Protein AF-A0A5N9B4U5-F1 (afdb_monomer_lite)

Radius of gyration: 18.79 Å; chains: 1; bounding box: 45×24×59 Å

Secondary structure (DSSP, 8-state):
--HHHHHHHHHHHHHHHHHHHHHHHHHHHHHHHHHHHHHTTT--TTS-HHHHHIIIIIHHHHHHHHHHHIIIIITS-S-HHHHHHHHHHHHHHHHHHHHHHHHHHHHTTTTS-HHHHHHTHHHHHHHHHHHHHHHHHHHHHHHHHHHHHHHHHH---

Structure (mmCIF, N/CA/C/O backbone):
data_AF-A0A5N9B4U5-F1
#
_entry.id   AF-A0A5N9B4U5-F1
#
loop_
_atom_site.group_PDB
_atom_site.id
_atom_site.type_symbol
_atom_site.label_atom_id
_atom_site.label_alt_id
_atom_site.label_comp_id
_atom_site.label_asym_id
_atom_site.label_entity_id
_atom_site.label_seq_id
_atom_site.pdbx_PDB_ins_code
_atom_site.Cartn_x
_atom_site.Cartn_y
_atom_site.Cartn_z
_atom_site.occupancy
_atom_site.B_iso_or_equiv
_atom_site.auth_seq_id
_atom_site.auth_comp_id
_atom_site.auth_asym_id
_atom_site.auth_atom_id
_atom_site.pdbx_PDB_model_num
ATOM 1 N N . MET A 1 1 ? -16.805 -12.605 34.907 1.00 37.81 1 MET A N 1
ATOM 2 C CA . MET A 1 1 ? -15.551 -12.136 34.268 1.00 37.81 1 MET A CA 1
ATOM 3 C C . MET A 1 1 ? -15.282 -12.886 32.953 1.00 37.81 1 MET A C 1
ATOM 5 O O . MET A 1 1 ? -14.169 -13.318 32.707 1.00 37.81 1 MET A O 1
ATOM 9 N N . GLN A 1 2 ? -16.305 -13.053 32.102 1.00 28.95 2 GLN A N 1
ATOM 10 C CA . GLN A 1 2 ? -16.238 -13.914 30.904 1.00 28.95 2 GLN A CA 1
ATOM 11 C C . GLN A 1 2 ? -16.481 -13.138 29.592 1.00 28.95 2 GLN A C 1
ATOM 13 O O . GLN A 1 2 ? -16.150 -13.626 28.518 1.00 28.95 2 GLN A O 1
ATOM 18 N N . PHE A 1 3 ? -16.955 -11.887 29.679 1.00 31.48 3 PHE A N 1
ATOM 19 C CA . PHE A 1 3 ? -17.203 -11.013 28.523 1.00 31.48 3 PHE A CA 1
ATOM 20 C C . PHE A 1 3 ? -15.943 -10.344 27.938 1.00 31.48 3 PHE A C 1
ATOM 22 O O . PHE A 1 3 ? -15.929 -10.008 26.760 1.00 31.48 3 PHE A O 1
ATOM 29 N N . TYR A 1 4 ? -14.861 -10.198 28.713 1.00 39.09 4 TYR A N 1
ATOM 30 C CA . TYR A 1 4 ? -13.629 -9.545 28.236 1.00 39.09 4 TYR A CA 1
ATOM 31 C C . TYR A 1 4 ? -12.724 -10.455 27.388 1.00 39.09 4 TYR A C 1
ATOM 33 O O . TYR A 1 4 ? -11.939 -9.968 26.580 1.00 39.09 4 TYR A O 1
ATOM 41 N N . LEU A 1 5 ? -12.821 -11.781 27.539 1.00 32.16 5 LEU A N 1
ATOM 42 C CA . LEU A 1 5 ? -11.982 -12.723 26.785 1.00 32.16 5 LEU A CA 1
ATOM 43 C C . LEU A 1 5 ? -12.464 -12.907 25.338 1.00 32.16 5 LEU A C 1
ATOM 45 O O . LEU A 1 5 ? -11.644 -12.993 24.426 1.00 32.16 5 LEU A O 1
ATOM 49 N N . VAL A 1 6 ? -13.783 -12.898 25.113 1.00 39.62 6 VAL A N 1
ATOM 50 C CA . VAL A 1 6 ? -14.376 -13.051 23.773 1.00 39.62 6 VAL A CA 1
ATOM 51 C C . VAL A 1 6 ? -14.137 -11.803 22.905 1.00 39.62 6 VAL A C 1
ATOM 53 O O . VAL A 1 6 ? -13.854 -11.939 21.714 1.00 39.62 6 VAL A O 1
ATOM 56 N N . SER A 1 7 ? -14.146 -10.594 23.488 1.00 53.94 7 SER A N 1
ATOM 57 C CA . SER A 1 7 ? -13.882 -9.351 22.736 1.00 53.94 7 SER A CA 1
ATOM 58 C C . SER A 1 7 ? -12.411 -9.194 22.318 1.00 53.94 7 SER A C 1
ATOM 60 O O . SER A 1 7 ? -12.116 -8.678 21.232 1.00 53.94 7 SER A O 1
ATOM 62 N N . ASN A 1 8 ? -11.473 -9.707 23.122 1.00 58.91 8 ASN A N 1
ATOM 63 C CA . ASN A 1 8 ? -10.047 -9.698 22.793 1.00 58.91 8 ASN A CA 1
ATOM 64 C C . ASN A 1 8 ? -9.716 -10.656 21.642 1.00 58.91 8 ASN A C 1
ATOM 66 O O . ASN A 1 8 ? -8.953 -10.291 20.747 1.00 58.91 8 ASN A O 1
ATOM 70 N N . PHE A 1 9 ? -10.332 -11.842 21.603 1.00 61.53 9 PHE A N 1
ATOM 71 C CA . PHE A 1 9 ? -10.079 -12.818 20.539 1.00 61.53 9 PHE A CA 1
ATOM 72 C C . PHE A 1 9 ? -10.569 -12.322 19.171 1.00 61.53 9 PHE A C 1
ATOM 74 O O . PHE A 1 9 ? -9.829 -12.384 18.191 1.00 61.53 9 PHE A O 1
ATOM 81 N N . GLY A 1 10 ? -11.769 -11.733 19.110 1.00 67.62 10 GLY A N 1
ATOM 82 C CA . GLY A 1 10 ? -12.286 -11.119 17.880 1.00 67.62 10 GLY A CA 1
ATOM 83 C C . GLY A 1 10 ? -11.411 -9.964 17.378 1.00 67.62 10 GLY A C 1
ATOM 84 O O . GLY A 1 10 ? -11.219 -9.790 16.177 1.00 67.62 10 GLY A O 1
ATOM 85 N N . THR A 1 11 ? -10.805 -9.199 18.285 1.00 72.38 11 THR A N 1
ATOM 86 C CA . THR A 1 11 ? -9.870 -8.120 17.929 1.00 72.38 11 THR A CA 1
ATOM 87 C C . THR A 1 11 ? -8.553 -8.655 17.374 1.00 72.38 11 THR A C 1
ATOM 89 O O . THR A 1 11 ? -8.102 -8.180 16.333 1.00 72.38 11 THR A O 1
ATOM 92 N N . ILE A 1 12 ? -7.976 -9.685 17.995 1.00 72.75 12 ILE A N 1
ATOM 93 C CA . ILE A 1 12 ? -6.742 -10.328 17.521 1.00 72.75 12 ILE A CA 1
ATOM 94 C C . ILE A 1 12 ? -6.951 -10.955 16.138 1.00 72.75 12 ILE A C 1
ATOM 96 O O . ILE A 1 12 ? -6.153 -10.718 15.233 1.00 72.75 12 ILE A O 1
ATOM 100 N N . VAL A 1 13 ? -8.049 -11.692 15.939 1.00 76.88 13 VAL A N 1
ATOM 101 C CA . VAL A 1 13 ? -8.374 -12.308 14.642 1.00 76.88 13 VAL A CA 1
ATOM 102 C C . VAL A 1 13 ? -8.542 -11.244 13.557 1.00 76.88 13 VAL A C 1
ATOM 104 O O . VAL A 1 13 ? -8.028 -11.426 12.455 1.00 76.88 13 VAL A O 1
ATOM 107 N N . ARG A 1 14 ? -9.180 -10.104 13.856 1.00 76.44 14 ARG A N 1
ATOM 108 C CA . ARG A 1 14 ? -9.293 -8.973 12.916 1.00 76.44 14 ARG A CA 1
ATOM 109 C C . ARG A 1 14 ? -7.937 -8.380 12.546 1.00 76.44 14 ARG A C 1
ATOM 111 O O . ARG A 1 14 ? -7.695 -8.142 11.369 1.00 76.44 14 ARG A O 1
ATOM 118 N N . ILE A 1 15 ? -7.045 -8.180 13.515 1.00 77.62 15 ILE A N 1
ATOM 119 C CA . ILE A 1 15 ? -5.694 -7.656 13.263 1.00 77.62 15 ILE A CA 1
ATOM 120 C C . ILE A 1 15 ? -4.898 -8.624 12.384 1.00 77.62 15 ILE A C 1
ATOM 122 O O . ILE A 1 15 ? -4.357 -8.214 11.361 1.00 77.62 15 ILE A O 1
ATOM 126 N N . LEU A 1 16 ? -4.873 -9.912 12.735 1.00 79.62 16 LEU A N 1
ATOM 127 C CA . LEU A 1 16 ? -4.157 -10.933 11.965 1.00 79.62 16 LEU A CA 1
ATOM 128 C C . LEU A 1 16 ? -4.733 -11.094 10.553 1.00 79.62 16 LEU A C 1
ATOM 130 O O . LEU A 1 16 ? -3.976 -11.204 9.591 1.00 79.62 16 LEU A O 1
ATOM 134 N N . SER A 1 17 ? -6.060 -11.031 10.415 1.00 81.44 17 SER A N 1
ATOM 135 C CA . SER A 1 17 ? -6.731 -11.040 9.109 1.00 81.44 17 SER A CA 1
ATOM 136 C C . SER A 1 17 ? -6.395 -9.789 8.295 1.00 81.44 17 SER A C 1
ATOM 138 O O . SER A 1 17 ? -6.193 -9.891 7.090 1.00 81.44 17 SER A O 1
ATOM 140 N N . GLY A 1 18 ? -6.286 -8.625 8.946 1.00 80.12 18 GLY A N 1
ATOM 141 C CA . GLY A 1 18 ? -5.824 -7.363 8.356 1.00 80.12 18 GLY A CA 1
ATOM 142 C C . GLY A 1 18 ? -4.424 -7.477 7.782 1.00 80.12 18 GLY A C 1
ATOM 143 O O . GLY A 1 18 ? -4.199 -7.165 6.615 1.00 80.12 18 GLY A O 1
ATOM 144 N N . ILE A 1 19 ? -3.497 -8.003 8.575 1.00 81.62 19 ILE A N 1
ATOM 145 C CA . ILE A 1 19 ? -2.119 -8.225 8.142 1.00 81.62 19 ILE A CA 1
ATOM 146 C C . ILE A 1 19 ? -2.095 -9.218 6.970 1.00 81.62 19 ILE A C 1
ATOM 148 O O . ILE A 1 19 ? -1.516 -8.916 5.927 1.00 81.62 19 ILE A O 1
ATOM 152 N N . GLY A 1 20 ? -2.782 -10.357 7.082 1.00 81.81 20 GLY A N 1
ATOM 153 C CA . GLY A 1 20 ? -2.841 -11.362 6.017 1.00 81.81 20 GLY A CA 1
ATOM 154 C C . GLY A 1 20 ? -3.415 -10.821 4.702 1.00 81.81 20 GLY A C 1
ATOM 155 O O . GLY A 1 20 ? -2.811 -10.995 3.643 1.00 81.81 20 GLY A O 1
ATOM 156 N N . LEU A 1 21 ? -4.540 -10.102 4.762 1.00 84.31 21 LEU A N 1
ATOM 157 C CA . LEU A 1 21 ? -5.163 -9.490 3.586 1.00 84.31 21 LEU A CA 1
ATOM 158 C C . LEU A 1 21 ? -4.317 -8.358 3.000 1.00 84.31 21 LEU A C 1
ATOM 160 O O . LEU A 1 21 ? -4.283 -8.209 1.781 1.00 84.31 21 LEU A O 1
ATOM 164 N N . SER A 1 22 ? -3.598 -7.598 3.829 1.00 84.19 22 SER A N 1
ATOM 165 C CA . SER A 1 22 ? -2.679 -6.561 3.347 1.00 84.19 22 SER A CA 1
ATOM 166 C C . SER A 1 22 ? -1.540 -7.134 2.508 1.00 84.19 22 SER A C 1
ATOM 168 O O . SER A 1 22 ? -1.230 -6.614 1.436 1.00 84.19 22 SER A O 1
ATOM 170 N N . VAL A 1 23 ? -0.977 -8.263 2.944 1.00 81.00 23 VAL A N 1
ATOM 171 C CA . VAL A 1 23 ? 0.057 -8.982 2.196 1.00 81.00 23 VAL A CA 1
ATOM 172 C C . VAL A 1 23 ? -0.523 -9.546 0.904 1.00 81.00 23 VAL A C 1
ATOM 174 O O . VAL A 1 23 ? 0.050 -9.336 -0.164 1.00 81.00 23 VAL A O 1
ATOM 177 N N . PHE A 1 24 ? -1.687 -10.197 0.977 1.00 84.06 24 PHE A N 1
ATOM 178 C CA . PHE A 1 24 ? -2.340 -10.766 -0.199 1.00 84.06 24 PHE A CA 1
ATOM 179 C C . PHE A 1 24 ? -2.655 -9.702 -1.259 1.00 84.06 24 PHE A C 1
ATOM 181 O O . PHE A 1 24 ? -2.261 -9.865 -2.412 1.00 84.06 24 PHE A O 1
ATOM 188 N N . PHE A 1 25 ? -3.304 -8.592 -0.892 1.00 84.31 25 PHE A N 1
ATOM 189 C CA . PHE A 1 25 ? -3.651 -7.539 -1.849 1.00 84.31 25 PHE A CA 1
ATOM 190 C C . PHE A 1 25 ? -2.440 -6.780 -2.380 1.00 84.31 25 PHE A C 1
ATOM 192 O O . PHE A 1 25 ? -2.422 -6.457 -3.566 1.00 84.31 25 PHE A O 1
ATOM 199 N N . GLY A 1 26 ? -1.419 -6.527 -1.558 1.00 80.31 26 GLY A N 1
ATOM 200 C CA . GLY A 1 26 ? -0.198 -5.872 -2.027 1.00 80.31 26 GLY A CA 1
ATOM 201 C C . GLY A 1 26 ? 0.564 -6.730 -3.040 1.00 80.31 26 GLY A C 1
ATOM 202 O O . GLY A 1 26 ? 0.939 -6.241 -4.106 1.00 80.31 26 GLY A O 1
ATOM 203 N N . ILE A 1 27 ? 0.718 -8.029 -2.759 1.00 80.81 27 ILE A N 1
ATOM 204 C CA . ILE A 1 27 ? 1.343 -8.986 -3.684 1.00 80.81 27 ILE A CA 1
ATOM 205 C C . ILE A 1 27 ? 0.490 -9.153 -4.946 1.00 80.81 27 ILE A C 1
ATOM 207 O O . ILE A 1 27 ? 1.019 -9.101 -6.055 1.00 80.81 27 ILE A O 1
ATOM 211 N N . PHE A 1 28 ? -0.828 -9.309 -4.808 1.00 84.12 28 PHE A N 1
ATOM 212 C CA . PHE A 1 28 ? -1.737 -9.440 -5.946 1.00 84.12 28 PHE A CA 1
ATOM 213 C C . PHE A 1 28 ? -1.675 -8.216 -6.868 1.00 84.12 28 PHE A C 1
ATOM 215 O O . PHE A 1 28 ? -1.514 -8.365 -8.077 1.00 84.12 28 PHE A O 1
ATOM 222 N N . ALA A 1 29 ? -1.727 -7.004 -6.311 1.00 83.19 29 ALA A N 1
ATOM 223 C CA . ALA A 1 29 ? -1.622 -5.772 -7.086 1.00 83.19 29 ALA A CA 1
ATOM 224 C C . ALA A 1 29 ? -0.265 -5.654 -7.798 1.00 83.19 29 ALA A C 1
ATOM 226 O O . ALA A 1 29 ? -0.223 -5.274 -8.968 1.00 83.19 29 ALA A O 1
ATOM 227 N N . PHE A 1 30 ? 0.833 -6.053 -7.147 1.00 80.31 30 PHE A N 1
ATOM 228 C CA . PHE A 1 30 ? 2.141 -6.146 -7.798 1.00 80.31 30 PHE A CA 1
ATOM 229 C C . PHE A 1 30 ? 2.121 -7.124 -8.983 1.00 80.31 30 PHE A C 1
ATOM 231 O O . PHE A 1 30 ? 2.590 -6.780 -10.068 1.00 80.31 30 PHE A O 1
ATOM 238 N N . PHE A 1 31 ? 1.529 -8.312 -8.823 1.00 82.69 31 PHE A N 1
ATOM 239 C CA . PHE A 1 31 ? 1.398 -9.286 -9.911 1.00 82.69 31 PHE A CA 1
ATOM 240 C C . PHE A 1 31 ? 0.544 -8.777 -11.071 1.00 82.69 31 PHE A C 1
ATOM 242 O O . PHE A 1 31 ? 0.888 -9.033 -12.225 1.00 82.69 31 PHE A O 1
ATOM 249 N N . VAL A 1 32 ? -0.535 -8.041 -10.800 1.00 84.00 32 VAL A N 1
ATOM 250 C CA . VAL A 1 32 ? -1.359 -7.416 -11.846 1.00 84.00 32 VAL A CA 1
ATOM 251 C C . VAL A 1 32 ? -0.520 -6.432 -12.659 1.00 84.00 32 VAL A C 1
ATOM 253 O O . VAL A 1 32 ? -0.469 -6.530 -13.884 1.00 84.00 32 VAL A O 1
ATOM 256 N N . VAL A 1 33 ? 0.202 -5.533 -11.990 1.00 80.31 33 VAL A N 1
ATOM 257 C CA . VAL A 1 33 ? 1.057 -4.530 -12.644 1.00 80.31 33 VAL A CA 1
ATOM 258 C C . VAL A 1 33 ? 2.180 -5.204 -13.442 1.00 80.31 33 VAL A C 1
ATOM 260 O O . VAL A 1 33 ? 2.395 -4.875 -14.610 1.00 80.31 33 VAL A O 1
ATOM 263 N N . GLN A 1 34 ? 2.830 -6.217 -12.862 1.00 78.75 34 GLN A N 1
ATOM 264 C CA . GLN A 1 34 ? 3.840 -7.038 -13.531 1.00 78.75 34 GLN A CA 1
ATOM 265 C C . GLN A 1 34 ? 3.285 -7.746 -14.770 1.00 78.75 34 GLN A C 1
ATOM 267 O O . GLN A 1 34 ? 3.959 -7.794 -15.799 1.00 78.75 34 GLN A O 1
ATOM 272 N N . SER A 1 35 ? 2.071 -8.287 -14.694 1.00 80.25 35 SER A N 1
ATOM 273 C CA . SER A 1 35 ? 1.438 -8.988 -15.813 1.00 80.25 35 SER A CA 1
ATOM 274 C C . SER A 1 35 ? 1.154 -8.031 -16.965 1.00 80.25 35 SER A C 1
ATOM 276 O O . SER A 1 35 ? 1.512 -8.331 -18.101 1.00 80.25 35 SER A O 1
ATOM 278 N N . ILE A 1 36 ? 0.605 -6.843 -16.684 1.00 80.00 36 ILE A N 1
ATOM 279 C CA . ILE A 1 36 ? 0.381 -5.804 -17.703 1.00 80.00 36 ILE A CA 1
ATOM 280 C C . ILE A 1 36 ? 1.714 -5.393 -18.341 1.00 80.00 36 ILE A C 1
ATOM 282 O O . ILE A 1 36 ? 1.804 -5.275 -19.562 1.00 80.00 36 ILE A O 1
ATOM 286 N N . TYR A 1 37 ? 2.771 -5.236 -17.540 1.00 76.69 37 TYR A N 1
ATOM 287 C CA . TYR A 1 37 ? 4.101 -4.904 -18.046 1.00 76.69 37 TYR A CA 1
ATOM 288 C C . TYR A 1 37 ? 4.647 -5.953 -19.015 1.00 76.69 37 TYR A C 1
ATOM 290 O O . TYR A 1 37 ? 5.079 -5.606 -20.117 1.00 76.69 37 TYR A O 1
ATOM 298 N N . VAL A 1 38 ? 4.572 -7.235 -18.656 1.00 77.44 38 VAL A N 1
ATOM 299 C CA . VAL A 1 38 ? 5.004 -8.329 -19.537 1.00 77.44 38 VAL A CA 1
ATOM 300 C C . VAL A 1 38 ? 4.149 -8.382 -20.807 1.00 77.44 38 VAL A C 1
ATOM 302 O O . VAL A 1 38 ? 4.705 -8.462 -21.900 1.00 77.44 38 VAL A O 1
ATOM 305 N N . LEU A 1 39 ? 2.823 -8.261 -20.689 1.00 77.69 39 LEU A N 1
ATOM 306 C CA . LEU A 1 39 ? 1.894 -8.299 -21.828 1.00 77.69 39 LEU A CA 1
ATOM 307 C C . LEU A 1 39 ? 2.096 -7.135 -22.805 1.00 77.69 39 LEU A C 1
ATOM 309 O O . LEU A 1 39 ? 1.907 -7.297 -24.005 1.00 77.69 39 LEU A O 1
ATOM 313 N N . SER A 1 40 ? 2.541 -5.979 -22.316 1.00 74.12 40 SER A N 1
ATOM 314 C CA . SER A 1 40 ? 2.914 -4.829 -23.152 1.00 74.12 40 SER A CA 1
ATOM 315 C C . SER A 1 40 ? 4.321 -4.921 -23.770 1.00 74.12 40 SER A C 1
ATOM 317 O O . SER A 1 40 ? 4.856 -3.920 -24.241 1.00 74.12 40 SER A O 1
ATOM 319 N N . GLY A 1 41 ? 4.948 -6.102 -23.751 1.00 70.00 41 GLY A N 1
ATOM 320 C CA . GLY A 1 41 ? 6.262 -6.344 -24.356 1.00 70.00 41 GLY A CA 1
ATOM 321 C C . GLY A 1 41 ? 7.450 -5.964 -23.470 1.00 70.00 41 GLY A C 1
ATOM 322 O O . GLY A 1 41 ? 8.552 -5.776 -23.976 1.00 70.00 41 GLY A O 1
ATOM 323 N N . GLY A 1 42 ? 7.248 -5.814 -22.156 1.00 65.81 42 GLY A N 1
ATOM 324 C CA . GLY A 1 42 ? 8.328 -5.508 -21.213 1.00 65.81 42 GLY A CA 1
ATOM 325 C C . GLY A 1 42 ? 8.950 -4.121 -21.402 1.00 65.81 42 GLY A C 1
ATOM 326 O O . GLY A 1 42 ? 10.038 -3.855 -20.893 1.00 65.81 42 GLY A O 1
ATOM 327 N N . SER A 1 43 ? 8.278 -3.219 -22.120 1.00 64.25 43 SER A N 1
ATOM 328 C CA . SER A 1 43 ? 8.758 -1.858 -22.342 1.00 64.25 43 SER A CA 1
ATOM 329 C C . SER A 1 43 ? 7.679 -0.843 -22.004 1.00 64.25 43 SER A C 1
ATOM 331 O O . SER A 1 43 ? 6.815 -0.509 -22.810 1.00 64.25 43 SER A O 1
ATOM 333 N N . TRP A 1 44 ? 7.766 -0.301 -20.792 1.00 66.44 44 TRP A N 1
ATOM 334 C CA . TRP A 1 44 ? 7.049 0.923 -20.422 1.00 66.44 44 TRP A CA 1
ATOM 335 C C . TRP A 1 44 ? 7.894 2.171 -20.674 1.00 66.44 44 TRP A C 1
ATOM 337 O O . TRP A 1 44 ? 7.548 3.256 -20.219 1.00 66.44 44 TRP A O 1
ATOM 347 N N . GLY A 1 45 ? 8.983 2.034 -21.443 1.00 60.59 45 GLY A N 1
ATOM 348 C CA . GLY A 1 45 ? 9.843 3.151 -21.823 1.00 60.59 45 GLY A CA 1
ATOM 349 C C . GLY A 1 45 ? 9.098 4.245 -22.595 1.00 60.59 45 GLY A C 1
ATOM 350 O O . GLY A 1 45 ? 9.415 5.421 -22.498 1.00 60.59 45 GLY A O 1
ATOM 351 N N . TYR A 1 46 ? 8.043 3.867 -23.315 1.00 61.62 46 TYR A N 1
ATOM 352 C CA . TY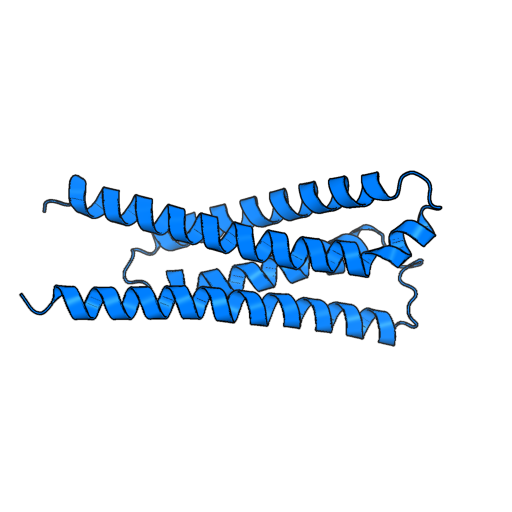R A 1 46 ? 7.220 4.788 -24.101 1.00 61.62 46 TYR A CA 1
ATOM 353 C C . TYR A 1 46 ? 5.951 5.249 -23.377 1.00 61.62 46 TYR A C 1
ATOM 355 O O . TYR A 1 46 ? 5.183 6.043 -23.917 1.00 61.62 46 TYR A O 1
ATOM 363 N N . TRP A 1 47 ? 5.705 4.751 -22.164 1.00 66.81 47 TRP A N 1
ATOM 364 C CA . TRP A 1 47 ? 4.524 5.124 -21.397 1.00 66.81 47 TRP A CA 1
ATOM 365 C C . TRP A 1 47 ? 4.743 6.471 -20.704 1.00 66.81 47 TRP A C 1
ATOM 367 O O . TRP A 1 47 ? 5.863 6.780 -20.283 1.00 66.81 47 TRP A O 1
ATOM 377 N N . PRO A 1 48 ? 3.686 7.284 -20.528 1.00 75.56 48 PRO A N 1
ATOM 378 C CA . PRO A 1 48 ? 3.800 8.526 -19.781 1.00 75.56 48 PRO A CA 1
ATOM 379 C C . PRO A 1 48 ? 4.352 8.255 -18.379 1.00 75.56 48 PRO A C 1
ATOM 381 O O . PRO A 1 48 ? 3.794 7.451 -17.630 1.00 75.56 48 PRO A O 1
ATOM 384 N N . LYS A 1 49 ? 5.428 8.957 -18.001 1.00 70.75 49 LYS A N 1
ATOM 385 C CA . LYS A 1 49 ? 6.108 8.778 -16.704 1.00 70.75 49 LYS A CA 1
ATOM 386 C C . LYS A 1 49 ? 5.152 8.749 -15.498 1.00 70.75 49 LYS A C 1
ATOM 388 O O . LYS A 1 49 ? 5.324 7.871 -14.654 1.00 70.75 49 LYS A O 1
ATOM 393 N N . PRO A 1 50 ? 4.122 9.617 -15.408 1.00 75.50 50 PRO A N 1
ATOM 394 C CA . PRO A 1 50 ? 3.177 9.566 -14.293 1.00 75.50 50 PRO A CA 1
ATOM 395 C C . PRO A 1 50 ? 2.420 8.237 -14.198 1.00 75.50 50 PRO A C 1
ATOM 397 O O . PRO A 1 50 ? 2.197 7.744 -13.100 1.00 75.50 50 PRO A O 1
ATOM 400 N N . VAL A 1 51 ? 2.066 7.626 -15.333 1.00 75.62 51 VAL A N 1
ATOM 401 C CA . VAL A 1 51 ? 1.330 6.352 -15.366 1.00 75.62 51 VAL A CA 1
ATOM 402 C C . VAL A 1 51 ? 2.201 5.225 -14.830 1.00 75.62 51 VAL A C 1
ATOM 404 O O . VAL A 1 51 ? 1.755 4.457 -13.983 1.00 75.62 51 VAL A O 1
ATOM 407 N N . VAL A 1 52 ? 3.460 5.170 -15.269 1.00 71.50 52 VAL A N 1
ATOM 408 C CA . VAL A 1 52 ? 4.434 4.177 -14.796 1.00 71.50 52 VAL A CA 1
ATOM 409 C C . VAL A 1 52 ? 4.649 4.319 -13.292 1.00 71.50 52 VAL A C 1
ATOM 411 O O . VAL A 1 52 ? 4.621 3.327 -12.568 1.00 71.50 52 VAL A O 1
ATOM 414 N N . ILE A 1 53 ? 4.792 5.556 -12.814 1.00 73.44 53 ILE A N 1
ATOM 415 C CA . ILE A 1 53 ? 5.011 5.841 -11.399 1.00 73.44 53 ILE A CA 1
ATOM 416 C C . ILE A 1 53 ? 3.797 5.430 -10.555 1.00 73.44 53 ILE A C 1
ATOM 418 O O . ILE A 1 53 ? 3.943 4.737 -9.550 1.00 73.44 53 ILE A O 1
ATOM 422 N N . ILE A 1 54 ? 2.586 5.809 -10.964 1.00 76.25 54 ILE A N 1
ATOM 423 C CA . ILE A 1 54 ? 1.358 5.464 -10.236 1.00 76.25 54 ILE A CA 1
ATOM 424 C C . ILE A 1 54 ? 1.154 3.949 -10.211 1.00 76.25 54 ILE A C 1
ATOM 426 O O . ILE A 1 54 ? 0.925 3.387 -9.140 1.00 76.25 54 ILE A O 1
ATOM 430 N N . ALA A 1 55 ? 1.271 3.290 -11.364 1.00 75.81 55 ALA A N 1
ATOM 431 C CA . ALA A 1 55 ? 1.013 1.863 -11.504 1.00 75.81 55 ALA A CA 1
ATOM 432 C C . ALA A 1 55 ? 1.989 1.006 -10.690 1.00 75.81 55 ALA A C 1
ATOM 434 O O . ALA A 1 55 ? 1.555 0.064 -10.039 1.00 75.81 55 ALA A O 1
ATOM 435 N N . TRP A 1 56 ? 3.282 1.335 -10.682 1.00 72.88 56 TRP A N 1
ATOM 436 C CA . TRP A 1 56 ? 4.283 0.529 -9.979 1.00 72.88 56 TRP A CA 1
ATOM 437 C C . TRP A 1 56 ? 4.459 0.878 -8.510 1.00 72.88 56 TRP A C 1
ATOM 439 O O . TRP A 1 56 ? 4.762 -0.006 -7.712 1.00 72.88 56 TRP A O 1
ATOM 449 N N . PHE A 1 57 ? 4.295 2.148 -8.145 1.00 71.31 57 PHE A N 1
ATOM 450 C CA . PHE A 1 57 ? 4.730 2.622 -6.833 1.00 71.31 57 PHE A CA 1
ATOM 451 C C . PHE A 1 57 ? 3.578 2.963 -5.904 1.00 71.31 57 PHE A C 1
ATOM 453 O O . PHE A 1 57 ? 3.652 2.671 -4.718 1.00 71.31 57 PHE A O 1
ATOM 460 N N . TYR A 1 58 ? 2.493 3.533 -6.419 1.00 74.38 58 TYR A N 1
ATOM 461 C CA . TYR A 1 58 ? 1.390 3.973 -5.565 1.00 74.38 58 TYR A CA 1
ATOM 462 C C . TYR A 1 58 ? 0.259 2.950 -5.513 1.00 74.38 58 TYR A C 1
ATOM 464 O O . TYR A 1 58 ? -0.304 2.718 -4.445 1.00 74.38 58 TYR A O 1
ATOM 472 N N . LEU A 1 59 ? -0.051 2.299 -6.638 1.00 80.44 59 LEU A N 1
ATOM 473 C CA . LEU A 1 59 ? -1.157 1.350 -6.725 1.00 80.44 59 LEU A CA 1
ATOM 474 C C . LEU A 1 59 ? -0.948 0.139 -5.797 1.00 80.44 59 LEU A C 1
ATOM 476 O O . LEU A 1 59 ? -1.806 -0.102 -4.948 1.00 80.44 59 LEU A O 1
ATOM 480 N N . PRO A 1 60 ? 0.178 -0.598 -5.855 1.00 77.94 60 PRO A N 1
ATOM 481 C CA . PRO A 1 60 ? 0.325 -1.808 -5.051 1.00 77.94 60 PRO A CA 1
ATOM 482 C C . PRO A 1 60 ? 0.407 -1.511 -3.551 1.00 77.94 60 PRO A C 1
ATOM 484 O O . PRO A 1 60 ? -0.166 -2.243 -2.744 1.00 77.94 60 PRO A O 1
ATOM 487 N N . GLY A 1 61 ? 1.052 -0.398 -3.184 1.00 75.75 61 GLY A N 1
ATOM 488 C CA . GLY A 1 61 ? 1.090 0.086 -1.807 1.00 75.75 61 GLY A CA 1
ATOM 489 C C . GLY A 1 61 ? -0.301 0.440 -1.281 1.00 75.75 61 GLY A C 1
ATOM 490 O O . GLY A 1 61 ? -0.676 -0.006 -0.201 1.00 75.75 61 GLY A O 1
ATOM 491 N N . LEU A 1 62 ? -1.110 1.151 -2.075 1.00 82.31 62 LEU A N 1
ATOM 492 C CA . LEU A 1 62 ? -2.491 1.486 -1.723 1.00 82.31 62 LEU A CA 1
ATOM 493 C C . LEU A 1 62 ? -3.353 0.232 -1.527 1.00 82.31 62 LEU A C 1
ATOM 495 O O . LEU A 1 62 ? -4.043 0.120 -0.516 1.00 82.31 62 LEU A O 1
ATOM 499 N N . PHE A 1 63 ? -3.300 -0.726 -2.456 1.00 81.38 63 PHE A N 1
ATOM 500 C CA . PHE A 1 63 ? -4.071 -1.971 -2.354 1.00 81.38 63 PHE A CA 1
ATOM 501 C C . PHE A 1 63 ? -3.631 -2.834 -1.167 1.00 81.38 63 PHE A C 1
ATOM 503 O O . PHE A 1 63 ? -4.486 -3.370 -0.459 1.00 81.38 63 PHE A O 1
ATOM 510 N N . GLY A 1 64 ? -2.327 -2.911 -0.887 1.00 77.88 64 GLY A N 1
ATOM 511 C CA . GLY A 1 64 ? -1.820 -3.558 0.322 1.00 77.88 64 GLY A CA 1
ATOM 512 C C . GLY A 1 64 ? -2.378 -2.911 1.591 1.00 77.88 64 GLY A C 1
ATOM 513 O O . GLY A 1 64 ? -2.927 -3.588 2.456 1.00 77.88 64 GLY A O 1
ATOM 514 N N . SER A 1 65 ? -2.356 -1.586 1.681 1.00 77.38 65 SER A N 1
ATOM 515 C CA . SER A 1 65 ? -2.874 -0.859 2.848 1.00 77.38 65 SER A CA 1
A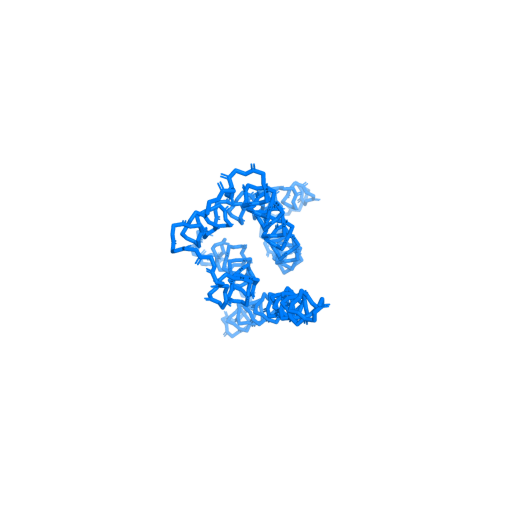TOM 516 C C . SER A 1 65 ? -4.396 -0.908 3.001 1.00 77.38 65 SER A C 1
ATOM 518 O O . SER A 1 65 ? -4.914 -0.852 4.117 1.00 77.38 65 SER A O 1
ATOM 520 N N . LEU A 1 66 ? -5.144 -1.079 1.911 1.00 78.44 66 LEU A N 1
ATOM 521 C CA . LEU A 1 66 ? -6.584 -1.347 1.983 1.00 78.44 66 LEU A CA 1
ATOM 522 C C . LEU A 1 66 ? -6.879 -2.725 2.598 1.00 78.44 66 LEU A C 1
ATOM 524 O O . LEU A 1 66 ? -7.894 -2.894 3.278 1.00 78.44 66 LEU A O 1
ATOM 528 N N . GLY A 1 67 ? -5.975 -3.691 2.424 1.00 73.12 67 GLY A N 1
ATOM 529 C CA . GLY A 1 67 ? -6.083 -5.014 3.035 1.00 73.12 67 GLY A CA 1
ATOM 530 C C . GLY A 1 67 ? -5.936 -5.001 4.555 1.00 73.12 67 GLY A C 1
ATOM 531 O O . GLY A 1 67 ? -6.618 -5.775 5.216 1.00 73.12 67 GLY A O 1
ATOM 532 N N . SER A 1 68 ? -5.145 -4.087 5.129 1.00 70.06 68 SER A N 1
ATOM 533 C CA . SER A 1 68 ? -5.114 -3.890 6.588 1.00 70.06 68 SER A CA 1
ATOM 534 C C . SER A 1 68 ? -6.344 -3.123 7.062 1.00 70.06 68 SER A C 1
ATOM 536 O O . SER A 1 68 ? -6.873 -3.384 8.142 1.00 70.06 68 SER A O 1
ATOM 538 N N . PHE A 1 69 ? -6.842 -2.203 6.235 1.00 74.44 69 PHE A N 1
ATOM 539 C CA . PHE A 1 69 ? -7.996 -1.380 6.560 1.00 74.44 69 PHE A CA 1
ATOM 540 C C . PHE A 1 69 ? -9.297 -2.190 6.717 1.00 74.44 69 PHE A C 1
ATOM 542 O O . PHE A 1 69 ? -10.018 -2.025 7.704 1.00 74.44 69 PHE A O 1
ATOM 549 N N . LEU A 1 70 ? -9.590 -3.079 5.764 1.00 70.56 70 LEU A N 1
ATOM 550 C CA . LEU A 1 70 ? -10.844 -3.840 5.700 1.00 70.56 70 LEU A CA 1
ATOM 551 C C . LEU A 1 70 ? -11.140 -4.633 6.994 1.00 70.56 70 LEU A C 1
ATOM 553 O O . LEU A 1 70 ? -12.212 -4.456 7.575 1.00 70.56 70 LEU A O 1
ATOM 557 N N . PRO A 1 71 ? -10.221 -5.455 7.523 1.00 68.00 71 PRO A N 1
ATOM 558 C CA . PRO A 1 71 ? -10.509 -6.298 8.683 1.00 68.00 71 PRO A CA 1
ATOM 559 C C . PRO A 1 71 ? -10.439 -5.529 9.997 1.00 68.00 71 PRO A C 1
ATOM 561 O O . PRO A 1 71 ? -11.207 -5.810 10.917 1.00 68.00 71 PRO A O 1
ATOM 564 N N . ILE A 1 72 ? -9.539 -4.544 10.074 1.00 71.31 72 ILE A N 1
ATOM 565 C CA . ILE A 1 72 ? -9.294 -3.779 11.296 1.00 71.31 72 ILE A CA 1
ATOM 566 C C . ILE A 1 72 ? -10.400 -2.755 11.536 1.00 71.31 72 ILE A C 1
ATOM 568 O O . ILE A 1 72 ? -10.820 -2.595 12.676 1.00 71.31 72 ILE A O 1
ATOM 572 N N . TRP A 1 73 ? -10.890 -2.076 10.495 1.00 72.12 73 TRP A N 1
ATOM 573 C CA . TRP A 1 73 ? -11.762 -0.912 10.662 1.00 72.12 73 TRP A CA 1
ATOM 574 C C . TRP A 1 73 ? -13.200 -1.147 10.216 1.00 72.12 73 TRP A C 1
ATOM 576 O O . TRP A 1 73 ? -14.111 -0.758 10.950 1.00 72.12 73 TRP A O 1
ATOM 586 N N . ILE A 1 74 ? -13.456 -1.796 9.074 1.00 69.12 74 ILE A N 1
ATOM 587 C CA . ILE A 1 74 ? -14.842 -1.994 8.605 1.00 69.12 74 ILE A CA 1
ATOM 588 C C . ILE A 1 74 ? -15.620 -2.867 9.594 1.00 69.12 74 ILE A C 1
ATOM 590 O O . ILE A 1 74 ? -16.679 -2.444 10.061 1.00 69.12 74 ILE A O 1
ATOM 594 N N . TYR A 1 75 ? -15.031 -3.984 10.024 1.00 67.38 75 TYR A N 1
ATOM 595 C CA . TYR A 1 75 ? -15.609 -4.891 11.025 1.00 67.38 75 TYR A CA 1
ATOM 596 C C . TYR A 1 75 ? -15.359 -4.468 12.480 1.00 67.38 75 TYR A C 1
ATOM 598 O O . TYR A 1 75 ? -15.604 -5.245 13.406 1.00 67.38 75 TYR A O 1
ATOM 606 N N . SER A 1 76 ? -14.841 -3.259 12.713 1.00 68.69 76 SER A N 1
ATOM 607 C CA . SER A 1 76 ? -14.730 -2.727 14.072 1.00 68.69 76 SER A CA 1
ATOM 608 C C . SER A 1 76 ? -16.047 -2.142 14.567 1.00 68.69 76 SER A C 1
ATOM 610 O O . SER A 1 76 ? -16.839 -1.591 13.798 1.00 68.69 76 SER A O 1
ATOM 612 N N . GLU A 1 77 ? -16.234 -2.204 15.881 1.00 73.75 77 GLU A N 1
ATOM 613 C CA . GLU A 1 77 ? -17.369 -1.610 16.598 1.00 73.75 77 GLU A CA 1
ATOM 614 C C . GLU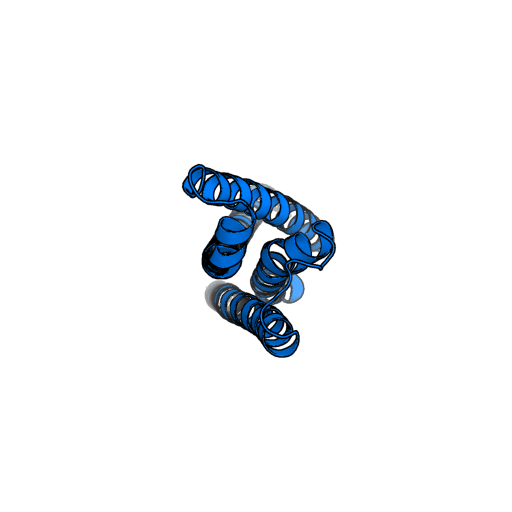 A 1 77 ? -17.201 -0.094 16.809 1.00 73.75 77 GLU A C 1
ATOM 616 O O . GLU A 1 77 ? -18.059 0.566 17.392 1.00 73.75 77 GLU A O 1
ATOM 621 N N . TYR A 1 78 ? -16.088 0.482 16.343 1.00 73.56 78 TYR A N 1
ATOM 622 C CA . TYR A 1 78 ? -15.813 1.906 16.486 1.00 73.56 78 TYR A CA 1
ATOM 623 C C . TYR A 1 78 ? -16.778 2.756 15.653 1.00 73.56 78 TYR A C 1
ATOM 625 O O . TYR A 1 78 ? -17.303 2.324 14.626 1.00 73.56 78 TYR A O 1
ATOM 633 N N . SER A 1 79 ? -17.003 3.998 16.087 1.00 78.06 79 SER A N 1
ATOM 634 C CA . SER A 1 79 ? -17.871 4.927 15.361 1.00 78.06 79 SER A CA 1
ATOM 635 C C . SER A 1 79 ? -17.311 5.259 13.973 1.00 78.06 79 SER A C 1
ATOM 637 O O . SER A 1 79 ? -16.103 5.193 13.723 1.00 78.06 79 SER A O 1
ATOM 639 N N . ILE A 1 80 ? -18.200 5.664 13.064 1.00 79.69 80 ILE A N 1
ATOM 640 C CA . ILE A 1 80 ? -17.844 5.961 11.671 1.00 79.69 80 ILE A CA 1
ATOM 641 C C . ILE A 1 80 ? -16.807 7.085 11.542 1.00 79.69 80 ILE A C 1
ATOM 643 O O . ILE A 1 80 ? -15.977 7.054 10.639 1.00 79.69 80 ILE A O 1
ATOM 647 N N . MET A 1 81 ? -16.798 8.027 12.492 1.00 78.38 81 MET A N 1
ATOM 648 C CA . MET A 1 81 ? -15.822 9.115 12.551 1.00 78.38 81 MET A CA 1
ATOM 649 C C . MET A 1 81 ? -14.392 8.584 12.719 1.00 78.38 81 MET A C 1
ATOM 651 O O . MET A 1 81 ? -13.500 8.995 11.981 1.00 78.38 81 MET A O 1
ATOM 655 N N . TYR A 1 82 ? -14.170 7.631 13.632 1.00 76.38 82 TYR A N 1
ATOM 656 C CA . TYR A 1 82 ? -12.840 7.045 13.833 1.00 76.38 82 TYR A CA 1
ATOM 657 C C . TYR A 1 82 ? -12.384 6.237 12.618 1.00 76.38 82 TYR A C 1
ATOM 659 O O . TYR A 1 82 ? -11.221 6.324 12.230 1.00 76.38 82 TYR A O 1
ATOM 667 N N . LYS A 1 83 ? -13.310 5.514 11.972 1.00 80.19 83 LYS A N 1
ATOM 668 C CA . LYS A 1 83 ? -13.028 4.794 10.722 1.00 80.19 83 LYS A CA 1
ATOM 669 C C . LYS A 1 83 ? -12.583 5.762 9.621 1.00 80.19 83 LYS A C 1
ATOM 671 O O . LYS A 1 83 ? -11.566 5.518 8.983 1.00 80.19 83 LYS A O 1
ATOM 676 N N . ALA A 1 84 ? -13.294 6.875 9.435 1.00 80.38 84 ALA A N 1
ATOM 677 C CA . ALA A 1 84 ? -12.968 7.879 8.420 1.00 80.38 84 ALA A CA 1
ATOM 678 C C . ALA A 1 84 ? -11.603 8.546 8.662 1.00 80.38 84 ALA A C 1
ATOM 680 O O . ALA A 1 84 ? -10.808 8.677 7.732 1.00 80.38 84 ALA A O 1
ATOM 681 N N . ILE A 1 85 ? -11.299 8.907 9.913 1.00 81.75 85 ILE A N 1
ATOM 682 C CA . ILE A 1 85 ? -9.996 9.477 10.286 1.00 81.75 85 ILE A CA 1
ATOM 683 C C . ILE A 1 85 ? -8.871 8.479 9.992 1.00 81.75 85 ILE A C 1
ATOM 685 O O . ILE A 1 85 ? -7.861 8.853 9.397 1.00 81.75 85 ILE A O 1
ATOM 689 N N . ALA A 1 86 ? -9.058 7.205 10.345 1.00 78.44 86 ALA A N 1
ATOM 690 C CA . ALA A 1 86 ? -8.072 6.168 10.073 1.00 78.44 86 ALA A CA 1
ATOM 691 C C . ALA A 1 86 ? -7.801 6.001 8.568 1.00 78.44 86 ALA A C 1
ATOM 693 O O . ALA A 1 86 ? -6.639 5.912 8.181 1.00 78.44 86 ALA A O 1
ATOM 694 N N . ILE A 1 87 ? -8.836 6.038 7.714 1.00 78.69 87 ILE A N 1
ATOM 695 C CA . ILE A 1 87 ? -8.676 5.985 6.246 1.00 78.69 87 ILE A CA 1
ATOM 696 C C . ILE A 1 87 ? -7.784 7.121 5.759 1.00 78.69 87 ILE A C 1
ATOM 698 O O . ILE A 1 87 ? -6.821 6.886 5.031 1.00 78.69 87 ILE A O 1
ATOM 702 N N . ILE A 1 88 ? -8.106 8.353 6.155 1.00 83.31 88 ILE A N 1
ATOM 703 C CA . ILE A 1 88 ? -7.397 9.544 5.681 1.00 83.31 88 ILE A CA 1
ATOM 704 C C . ILE A 1 88 ? -5.923 9.467 6.086 1.00 83.31 88 ILE A C 1
ATOM 706 O O . ILE A 1 88 ? -5.043 9.679 5.252 1.00 83.31 88 ILE A O 1
ATOM 710 N N . ILE A 1 89 ? -5.650 9.101 7.341 1.00 84.00 89 ILE A N 1
ATOM 711 C CA . ILE A 1 89 ? -4.282 8.970 7.849 1.00 84.00 89 ILE A CA 1
ATOM 712 C C . ILE A 1 89 ? -3.525 7.871 7.097 1.00 84.00 89 ILE A C 1
ATOM 714 O O . ILE A 1 89 ? -2.397 8.106 6.670 1.00 84.00 89 ILE A O 1
ATOM 718 N N . VAL A 1 90 ? -4.133 6.697 6.894 1.00 81.69 90 VAL A N 1
ATOM 719 C CA . VAL A 1 90 ? -3.502 5.583 6.169 1.00 81.69 90 VAL A CA 1
ATOM 720 C C . VAL A 1 90 ? -3.164 5.992 4.735 1.00 81.69 90 VAL A C 1
ATOM 722 O O . VAL A 1 90 ? -2.037 5.769 4.305 1.00 81.69 90 VAL A O 1
ATOM 725 N N . ILE A 1 91 ? -4.076 6.651 4.014 1.00 82.19 91 ILE A N 1
ATOM 726 C CA . ILE A 1 91 ? -3.828 7.113 2.638 1.00 82.19 91 ILE A CA 1
ATOM 727 C C . ILE A 1 91 ? -2.662 8.107 2.589 1.00 82.19 91 ILE A C 1
ATOM 729 O O . ILE A 1 91 ? -1.749 7.936 1.780 1.00 82.19 91 ILE A O 1
ATOM 733 N N . ILE A 1 92 ? -2.657 9.119 3.464 1.00 84.75 92 ILE A N 1
ATOM 734 C CA . ILE A 1 92 ? -1.570 10.108 3.527 1.00 84.75 92 ILE A CA 1
ATOM 735 C C . ILE A 1 92 ? -0.237 9.407 3.802 1.00 84.75 92 ILE A C 1
ATOM 737 O O . ILE A 1 92 ? 0.760 9.679 3.131 1.00 84.75 92 ILE A O 1
ATOM 741 N N . PHE A 1 93 ? -0.219 8.475 4.755 1.00 84.19 93 PHE A N 1
ATOM 742 C CA . PHE A 1 93 ? 0.999 7.771 5.136 1.00 84.19 93 PHE A CA 1
ATOM 743 C C . PHE A 1 93 ? 1.534 6.890 4.004 1.00 84.19 93 PHE A C 1
ATOM 745 O O . PHE A 1 93 ? 2.733 6.894 3.741 1.00 84.19 93 PHE A O 1
ATOM 752 N N . VAL A 1 94 ? 0.654 6.196 3.279 1.00 82.56 94 VAL A N 1
ATOM 753 C CA . VAL A 1 94 ? 1.027 5.381 2.114 1.00 82.56 94 VAL A CA 1
ATOM 754 C C . VAL A 1 94 ? 1.644 6.234 1.015 1.00 82.56 94 VAL A C 1
ATOM 756 O O . VAL A 1 94 ? 2.667 5.844 0.452 1.00 82.56 94 VAL A O 1
ATOM 759 N N . ILE A 1 95 ? 1.073 7.406 0.728 1.00 82.62 95 ILE A N 1
ATOM 760 C CA . ILE A 1 95 ? 1.624 8.333 -0.269 1.00 82.62 95 ILE A CA 1
ATOM 761 C C . ILE A 1 95 ? 3.028 8.785 0.144 1.00 82.62 95 ILE A C 1
ATOM 763 O O . ILE A 1 95 ? 3.948 8.735 -0.675 1.00 82.62 95 ILE A O 1
ATOM 767 N N . LEU A 1 96 ? 3.208 9.180 1.408 1.00 85.00 96 LEU A N 1
ATOM 768 C CA . LEU A 1 96 ? 4.501 9.625 1.931 1.00 85.00 96 LEU A CA 1
ATOM 769 C C . LEU A 1 96 ? 5.546 8.508 1.885 1.00 85.00 96 LEU A C 1
ATOM 771 O O . LEU A 1 96 ? 6.634 8.717 1.354 1.00 85.00 96 LEU A O 1
ATOM 775 N N . VAL A 1 97 ? 5.220 7.317 2.390 1.00 83.81 97 VAL A N 1
ATOM 776 C CA . VAL A 1 97 ? 6.141 6.171 2.399 1.00 83.81 97 VAL A CA 1
ATOM 777 C C . VAL A 1 97 ? 6.516 5.776 0.977 1.00 83.81 97 VAL A C 1
ATOM 779 O O . VAL A 1 97 ? 7.700 5.644 0.683 1.00 83.81 97 VAL A O 1
ATOM 782 N N . SER A 1 98 ? 5.542 5.683 0.070 1.00 80.06 98 SER A N 1
ATOM 783 C CA . SER A 1 98 ? 5.806 5.355 -1.337 1.00 80.06 98 SER A CA 1
ATOM 784 C C . SER A 1 98 ? 6.723 6.389 -1.991 1.00 80.06 98 SER A C 1
ATOM 786 O O . SER A 1 98 ? 7.665 6.019 -2.688 1.00 80.06 98 SER A O 1
ATOM 788 N N . TYR A 1 99 ? 6.515 7.681 -1.712 1.00 82.19 99 TYR A N 1
ATOM 789 C CA . TYR A 1 99 ? 7.370 8.763 -2.202 1.00 82.19 99 TYR A CA 1
ATOM 790 C C . TYR A 1 99 ? 8.805 8.682 -1.656 1.00 82.19 99 TYR A C 1
ATOM 792 O O . TYR A 1 99 ? 9.766 8.748 -2.426 1.00 82.19 99 TYR A O 1
ATOM 800 N N . PHE A 1 100 ? 8.980 8.523 -0.341 1.00 82.38 100 PHE A N 1
ATOM 801 C CA . PHE A 1 100 ? 10.312 8.432 0.263 1.00 82.38 100 PHE A CA 1
ATOM 802 C C . PHE A 1 100 ? 11.056 7.185 -0.207 1.00 82.38 100 PHE A C 1
ATOM 804 O O . PHE A 1 100 ? 12.217 7.279 -0.601 1.00 82.38 100 PHE A O 1
ATOM 811 N N . THR A 1 101 ? 10.394 6.028 -0.225 1.00 78.25 101 THR A N 1
ATOM 812 C CA . THR A 1 101 ? 10.999 4.780 -0.693 1.00 78.25 101 THR A CA 1
ATOM 813 C C . THR A 1 101 ? 11.344 4.858 -2.179 1.00 78.25 101 THR A C 1
ATOM 815 O O . THR A 1 101 ? 12.429 4.419 -2.560 1.00 78.25 101 THR A O 1
ATOM 818 N N . PHE A 1 102 ? 10.505 5.481 -3.014 1.00 76.12 102 PHE A N 1
ATOM 819 C CA . PHE A 1 102 ? 10.833 5.725 -4.420 1.00 76.12 102 PHE A CA 1
ATOM 820 C C . PHE A 1 102 ? 12.123 6.536 -4.568 1.00 76.12 102 PHE A C 1
ATOM 822 O O . PHE A 1 102 ? 13.049 6.082 -5.238 1.00 76.12 102 PHE A O 1
ATOM 829 N N . ASN A 1 103 ? 12.226 7.686 -3.898 1.00 78.38 103 ASN A N 1
ATOM 830 C CA . ASN A 1 103 ? 13.403 8.551 -4.009 1.00 78.38 103 ASN A CA 1
ATOM 831 C C . ASN A 1 103 ? 14.672 7.902 -3.440 1.00 78.38 103 ASN A C 1
ATOM 833 O O . ASN A 1 103 ? 15.724 7.961 -4.072 1.00 78.38 103 ASN A O 1
ATOM 837 N N . LEU A 1 104 ? 14.579 7.225 -2.290 1.00 78.31 104 LEU A N 1
ATOM 838 C CA . LEU A 1 104 ? 15.706 6.485 -1.712 1.00 78.31 104 LEU A CA 1
ATOM 839 C C . LEU A 1 104 ? 16.223 5.415 -2.671 1.00 78.31 104 LEU A C 1
ATOM 841 O O . LEU A 1 104 ? 17.431 5.264 -2.855 1.00 78.31 104 LEU A O 1
ATOM 845 N N . THR A 1 105 ? 15.307 4.682 -3.299 1.00 73.31 105 THR A N 1
ATOM 846 C CA . THR A 1 105 ? 15.698 3.605 -4.203 1.00 73.31 105 THR A CA 1
ATOM 847 C C . THR A 1 105 ? 16.200 4.159 -5.539 1.00 73.31 105 THR A C 1
ATOM 849 O O . THR A 1 105 ? 17.123 3.594 -6.111 1.00 73.31 105 THR A O 1
ATOM 852 N N . LEU A 1 106 ? 15.692 5.304 -6.006 1.00 73.81 106 LEU A N 1
ATOM 853 C CA . LEU A 1 106 ? 16.191 5.980 -7.207 1.00 73.81 106 LEU A CA 1
ATOM 854 C C . LEU A 1 106 ? 17.636 6.472 -7.019 1.00 73.81 106 LEU A C 1
ATOM 856 O O . LEU A 1 106 ? 18.471 6.270 -7.902 1.00 73.81 106 LEU A O 1
ATOM 860 N N . ASN A 1 107 ? 17.938 7.050 -5.854 1.00 75.81 107 ASN A N 1
ATOM 861 C CA . ASN A 1 107 ? 19.277 7.529 -5.497 1.00 75.81 107 ASN A CA 1
ATOM 862 C C . ASN A 1 107 ? 20.290 6.382 -5.366 1.00 75.81 107 ASN A C 1
ATOM 864 O O . ASN A 1 107 ? 21.467 6.553 -5.657 1.00 75.81 107 ASN A O 1
ATOM 868 N N . LYS A 1 108 ? 19.849 5.169 -5.010 1.00 74.06 108 LYS A N 1
ATOM 869 C CA . LYS A 1 108 ? 20.719 3.979 -5.014 1.00 74.06 108 LYS A CA 1
ATOM 870 C C . LYS A 1 108 ? 21.283 3.659 -6.407 1.00 74.06 108 LYS A C 1
ATOM 872 O O . LYS A 1 108 ? 22.328 3.021 -6.509 1.00 74.06 108 LYS A O 1
ATOM 877 N N . TYR A 1 109 ? 20.618 4.104 -7.473 1.00 71.81 109 TYR A N 1
ATOM 878 C CA . TYR A 1 109 ? 20.989 3.814 -8.859 1.00 71.81 109 TYR A CA 1
ATOM 879 C C . TYR A 1 109 ? 21.530 5.036 -9.609 1.00 71.81 109 TYR A C 1
ATOM 881 O O . TYR A 1 109 ? 21.488 5.073 -10.838 1.00 71.81 109 TYR A O 1
ATOM 889 N N . GLU A 1 110 ? 22.068 6.027 -8.892 1.00 69.75 110 GLU A N 1
ATOM 890 C CA . GLU A 1 110 ? 22.487 7.325 -9.437 1.00 69.75 110 GLU A CA 1
ATOM 891 C C . GLU A 1 110 ? 23.597 7.264 -10.511 1.00 69.75 110 GLU A C 1
ATOM 893 O O . GLU A 1 110 ? 23.793 8.232 -11.241 1.00 69.75 110 GLU A O 1
ATOM 898 N N . GLY A 1 111 ? 24.252 6.110 -10.687 1.00 67.50 111 GLY A N 1
ATOM 899 C CA . GLY A 1 111 ? 25.261 5.863 -11.729 1.00 67.50 111 GLY A CA 1
ATOM 900 C C . GLY A 1 111 ? 24.775 5.119 -12.983 1.00 67.50 111 GLY A C 1
ATOM 901 O O . GLY A 1 111 ? 25.545 4.971 -13.926 1.00 67.50 111 GLY A O 1
ATOM 902 N N . LEU A 1 112 ? 23.530 4.632 -13.020 1.00 66.62 112 LEU A N 1
ATOM 903 C CA . LEU A 1 112 ? 22.985 3.914 -14.183 1.00 66.62 112 LEU A CA 1
ATOM 904 C C . LEU A 1 112 ? 22.257 4.866 -15.132 1.00 66.62 112 LEU A C 1
ATOM 906 O O . LEU A 1 112 ? 21.768 5.914 -14.713 1.00 66.62 112 LEU A O 1
ATOM 910 N N . ASP A 1 113 ? 22.142 4.499 -16.404 1.00 67.81 113 ASP A N 1
ATOM 911 C CA . ASP A 1 113 ? 21.355 5.276 -17.361 1.00 67.81 113 ASP A CA 1
ATOM 912 C C . ASP A 1 113 ? 19.870 5.303 -16.949 1.00 67.81 113 ASP A C 1
ATOM 914 O O . ASP A 1 113 ? 19.360 4.329 -16.388 1.00 67.81 113 ASP A O 1
ATOM 918 N N . TYR A 1 114 ? 19.153 6.403 -17.191 1.00 59.56 114 TYR A N 1
ATOM 919 C CA . TYR A 1 114 ? 17.810 6.634 -16.625 1.00 59.56 114 TYR A CA 1
ATOM 920 C C . TYR A 1 114 ? 16.814 5.513 -16.977 1.00 59.56 114 TYR A C 1
ATOM 922 O O . TYR A 1 114 ? 16.007 5.099 -16.143 1.00 59.56 114 TYR A O 1
ATOM 930 N N . TRP A 1 115 ? 16.913 4.961 -18.188 1.00 57.84 115 TRP A N 1
ATOM 931 C CA . TRP A 1 115 ? 16.086 3.838 -18.641 1.00 57.84 115 TRP A CA 1
ATOM 932 C C . TRP A 1 115 ? 16.497 2.492 -18.033 1.00 57.84 115 TRP A C 1
ATOM 934 O O . TRP A 1 115 ? 15.635 1.661 -17.754 1.00 57.84 115 TRP A O 1
ATOM 944 N N . LEU A 1 116 ? 17.787 2.300 -17.744 1.00 60.91 116 LEU A N 1
ATOM 945 C CA . LEU A 1 116 ? 18.290 1.150 -16.986 1.00 60.91 116 LEU A CA 1
ATOM 946 C C . LEU A 1 116 ? 17.852 1.214 -15.516 1.00 60.91 116 LEU A C 1
ATOM 948 O O . LEU A 1 116 ? 17.477 0.184 -14.958 1.00 60.91 116 LEU A O 1
ATOM 952 N N . ARG A 1 117 ? 17.776 2.413 -14.916 1.00 62.59 117 ARG A N 1
ATOM 953 C CA . ARG A 1 117 ? 17.148 2.616 -13.593 1.00 62.59 117 ARG A CA 1
ATOM 954 C C . ARG A 1 117 ? 15.673 2.228 -13.612 1.00 62.59 117 ARG A C 1
ATOM 956 O O . ARG A 1 117 ? 15.190 1.608 -12.672 1.00 62.59 117 ARG A O 1
ATOM 963 N N . TYR A 1 118 ? 14.973 2.535 -14.705 1.00 55.69 118 TYR A N 1
ATOM 964 C CA . TYR A 1 118 ? 13.589 2.106 -14.914 1.00 55.69 118 TYR A CA 1
ATOM 965 C C . TYR A 1 118 ? 13.462 0.580 -15.123 1.00 55.69 118 TYR A C 1
ATOM 967 O O . TYR A 1 118 ? 12.461 -0.011 -14.738 1.00 55.69 118 TYR A O 1
ATOM 975 N N . GLY A 1 119 ? 14.483 -0.108 -15.640 1.00 56.44 119 GLY A N 1
ATOM 976 C CA . GLY A 1 119 ? 14.531 -1.580 -15.655 1.00 56.44 119 GLY A CA 1
ATOM 977 C C . GLY A 1 119 ? 14.539 -2.205 -14.251 1.00 56.44 119 GLY A C 1
ATOM 978 O O . GLY A 1 119 ? 14.018 -3.303 -14.056 1.00 56.44 119 GLY A O 1
ATOM 979 N N . MET A 1 120 ? 15.042 -1.468 -13.253 1.00 63.41 120 MET A N 1
ATOM 980 C CA . MET A 1 120 ? 15.049 -1.855 -11.834 1.00 63.41 120 MET A CA 1
ATOM 981 C C . MET A 1 120 ? 13.755 -1.482 -11.088 1.00 63.41 120 MET A C 1
ATOM 983 O O . MET A 1 120 ? 13.652 -1.689 -9.877 1.00 63.41 120 MET A O 1
ATOM 987 N N . ILE A 1 121 ? 12.729 -0.998 -11.804 1.00 64.25 121 ILE A N 1
ATOM 988 C CA . ILE A 1 121 ? 11.398 -0.682 -11.257 1.00 64.25 121 ILE A CA 1
ATOM 989 C C . ILE A 1 121 ? 10.795 -1.845 -10.488 1.00 64.25 121 ILE A C 1
ATOM 991 O O . ILE A 1 121 ? 10.104 -1.608 -9.508 1.00 64.25 121 ILE A O 1
ATOM 995 N N . LYS A 1 122 ? 11.053 -3.090 -10.896 1.00 64.69 122 LYS A N 1
ATOM 996 C CA . LYS A 1 122 ? 10.508 -4.268 -10.211 1.00 64.69 122 LYS A CA 1
ATOM 997 C C . LYS A 1 122 ? 11.016 -4.373 -8.772 1.00 64.69 122 LYS A C 1
ATOM 999 O O . LYS A 1 122 ? 10.216 -4.602 -7.869 1.00 64.69 122 LYS A O 1
ATOM 1004 N N . ASP A 1 123 ? 12.307 -4.125 -8.552 1.00 65.25 123 ASP A N 1
ATOM 1005 C CA . ASP A 1 123 ? 12.915 -4.142 -7.217 1.00 65.25 123 ASP A CA 1
ATOM 1006 C C . ASP A 1 123 ? 12.445 -2.947 -6.381 1.00 65.25 123 ASP A C 1
ATOM 1008 O O . ASP A 1 123 ? 12.108 -3.094 -5.202 1.00 65.25 123 ASP A O 1
ATOM 1012 N N . MET A 1 124 ? 12.350 -1.768 -7.005 1.00 69.62 124 MET A N 1
ATOM 1013 C CA . MET A 1 124 ? 11.807 -0.561 -6.376 1.00 69.62 124 MET A CA 1
ATOM 1014 C C . MET A 1 124 ? 10.344 -0.761 -5.956 1.00 69.62 124 MET A C 1
ATOM 1016 O O . MET A 1 124 ? 9.986 -0.495 -4.812 1.00 69.62 124 MET A O 1
ATOM 1020 N N . ALA A 1 125 ? 9.507 -1.275 -6.854 1.00 66.19 125 ALA A N 1
ATOM 1021 C CA . ALA A 1 125 ? 8.090 -1.519 -6.629 1.00 66.19 125 ALA A CA 1
ATOM 1022 C C . ALA A 1 125 ? 7.861 -2.582 -5.555 1.00 66.19 125 ALA A C 1
ATOM 1024 O O . ALA A 1 125 ? 7.048 -2.363 -4.663 1.00 66.19 125 ALA A O 1
ATOM 1025 N N . ASN A 1 126 ? 8.615 -3.685 -5.574 1.00 70.69 126 ASN A N 1
ATOM 1026 C CA . ASN A 1 126 ? 8.540 -4.703 -4.527 1.00 70.69 126 ASN A CA 1
ATOM 1027 C C . ASN A 1 126 ? 8.899 -4.106 -3.156 1.00 70.69 126 ASN A C 1
ATOM 1029 O O . ASN A 1 126 ? 8.157 -4.267 -2.190 1.00 70.69 126 ASN A O 1
ATOM 1033 N N . THR A 1 127 ? 9.985 -3.331 -3.079 1.00 70.75 127 THR A N 1
ATOM 1034 C CA . THR A 1 127 ? 10.386 -2.646 -1.838 1.00 70.75 127 THR A CA 1
ATOM 1035 C C . THR A 1 127 ? 9.291 -1.697 -1.347 1.00 70.75 127 THR A C 1
ATOM 1037 O O . THR A 1 127 ? 8.968 -1.680 -0.161 1.00 7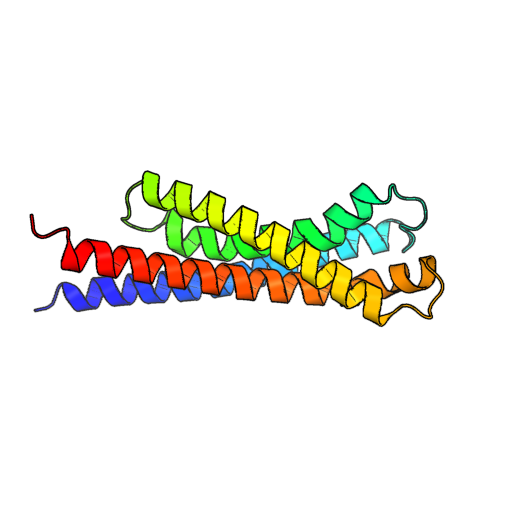0.75 127 THR A O 1
ATOM 1040 N N . ILE A 1 128 ? 8.665 -0.944 -2.253 1.00 71.19 128 ILE A N 1
ATOM 1041 C CA . ILE A 1 128 ? 7.582 -0.009 -1.926 1.00 71.19 128 ILE A CA 1
ATOM 1042 C C . ILE A 1 128 ? 6.330 -0.738 -1.434 1.00 71.19 128 ILE A C 1
ATOM 1044 O O . ILE A 1 128 ? 5.748 -0.307 -0.441 1.00 71.19 128 ILE A O 1
ATOM 1048 N N . VAL A 1 129 ? 5.949 -1.860 -2.054 1.00 71.31 129 VAL A N 1
ATOM 1049 C CA . VAL A 1 129 ? 4.824 -2.699 -1.604 1.00 71.31 129 VAL A CA 1
ATOM 1050 C C . VAL A 1 129 ? 5.029 -3.111 -0.148 1.00 71.31 129 VAL A C 1
ATOM 1052 O O . VAL A 1 129 ? 4.161 -2.874 0.691 1.00 71.31 129 VAL A O 1
ATOM 1055 N N . TRP A 1 130 ? 6.198 -3.665 0.180 1.00 73.25 130 TRP A N 1
ATOM 1056 C CA . TRP A 1 130 ? 6.502 -4.108 1.541 1.00 73.25 130 TRP A CA 1
ATOM 1057 C C . TRP A 1 130 ? 6.543 -2.951 2.538 1.00 73.25 130 TRP A C 1
ATOM 1059 O O . TRP A 1 130 ? 5.961 -3.055 3.617 1.00 73.25 130 TRP A O 1
ATOM 1069 N N . MET A 1 131 ? 7.155 -1.823 2.173 1.00 76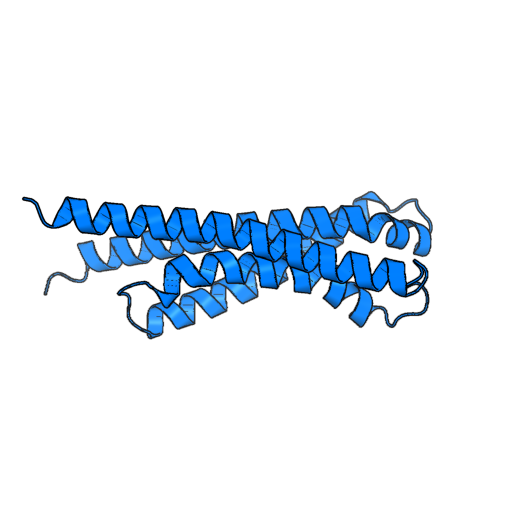.12 131 MET A N 1
ATOM 1070 C CA . MET A 1 131 ? 7.210 -0.643 3.041 1.00 76.12 131 MET A CA 1
ATOM 1071 C C . MET A 1 131 ? 5.820 -0.038 3.281 1.00 76.12 131 MET A C 1
ATOM 1073 O O . MET A 1 131 ? 5.511 0.361 4.406 1.00 76.12 131 MET A O 1
ATOM 1077 N N . ALA A 1 132 ? 4.949 -0.016 2.271 1.00 71.62 132 ALA A N 1
ATOM 1078 C CA . ALA A 1 132 ? 3.568 0.450 2.391 1.00 71.62 132 ALA A CA 1
ATOM 1079 C C . ALA A 1 132 ? 2.711 -0.498 3.253 1.00 71.62 132 ALA A C 1
ATOM 1081 O O . ALA A 1 132 ? 1.963 -0.047 4.124 1.00 71.62 132 ALA A O 1
ATOM 1082 N N . ILE A 1 133 ? 2.867 -1.817 3.095 1.00 76.75 133 ILE A N 1
ATOM 1083 C CA . ILE A 1 133 ? 2.191 -2.816 3.939 1.00 76.75 133 ILE A CA 1
ATOM 1084 C C . ILE A 1 133 ? 2.626 -2.662 5.399 1.00 76.75 133 ILE A C 1
ATOM 1086 O O . ILE A 1 133 ? 1.778 -2.535 6.282 1.00 76.75 133 ILE A O 1
ATOM 1090 N N . ILE A 1 134 ? 3.932 -2.642 5.673 1.00 78.06 134 ILE A N 1
ATOM 1091 C CA . ILE A 1 134 ? 4.458 -2.548 7.043 1.00 78.06 134 ILE A CA 1
ATOM 1092 C C . ILE A 1 134 ? 3.979 -1.254 7.703 1.00 78.06 134 ILE A C 1
ATOM 1094 O O . ILE A 1 134 ? 3.434 -1.279 8.807 1.00 78.06 134 ILE A O 1
ATOM 1098 N N . SER A 1 135 ? 4.126 -0.124 7.011 1.00 76.88 135 SER A N 1
ATOM 1099 C CA . SER A 1 135 ? 3.747 1.179 7.553 1.00 76.88 135 SER A CA 1
ATOM 1100 C C . SER A 1 135 ? 2.250 1.302 7.836 1.00 76.88 135 SER A C 1
ATOM 1102 O O . SER A 1 135 ? 1.869 1.739 8.921 1.00 76.88 135 SER A O 1
ATOM 1104 N N . SER A 1 136 ? 1.392 0.873 6.911 1.00 73.56 136 SER A N 1
ATOM 1105 C CA . SER A 1 136 ? -0.064 0.925 7.100 1.00 73.56 136 SER A CA 1
ATOM 1106 C C . SER A 1 136 ? -0.556 0.041 8.247 1.00 73.56 136 SER A C 1
ATOM 1108 O O . SER A 1 136 ? -1.459 0.447 8.987 1.00 73.56 136 SER A O 1
ATOM 1110 N N . ASN A 1 137 ? 0.071 -1.118 8.464 1.00 78.00 137 ASN A N 1
ATOM 1111 C CA . ASN A 1 137 ? -0.220 -1.969 9.616 1.00 78.00 137 ASN A CA 1
ATOM 1112 C C . ASN A 1 137 ? 0.239 -1.326 10.936 1.00 78.00 137 ASN A C 1
ATOM 1114 O O . ASN A 1 137 ? -0.539 -1.298 11.890 1.00 78.00 137 ASN A O 1
ATOM 1118 N N . ILE A 1 138 ? 1.443 -0.742 10.992 1.00 81.62 138 ILE A N 1
ATOM 1119 C CA . ILE A 1 138 ? 1.940 -0.026 12.184 1.00 81.62 138 ILE A CA 1
ATOM 1120 C C . ILE A 1 138 ? 1.008 1.134 12.549 1.00 81.62 138 ILE A C 1
ATOM 1122 O O . ILE A 1 138 ? 0.589 1.251 13.699 1.00 81.62 138 ILE A O 1
ATOM 1126 N N . VAL A 1 139 ? 0.641 1.966 11.571 1.00 79.88 139 VAL A N 1
ATOM 1127 C CA . VAL A 1 139 ? -0.267 3.106 11.773 1.00 79.88 139 VAL A CA 1
ATOM 1128 C C . VAL A 1 139 ? -1.643 2.636 12.246 1.00 79.88 139 VAL A C 1
ATOM 1130 O O . VAL A 1 139 ? -2.205 3.216 13.175 1.00 79.88 139 VAL A O 1
ATOM 1133 N N . SER A 1 140 ? -2.172 1.556 11.664 1.00 73.75 140 SER A N 1
ATOM 1134 C CA . SER A 1 140 ? -3.463 0.990 12.073 1.00 73.75 140 SER A CA 1
ATOM 1135 C C . SER A 1 140 ? -3.439 0.495 13.521 1.00 73.75 140 SER A C 1
ATOM 1137 O O . SER A 1 140 ? -4.363 0.782 14.281 1.00 73.75 140 SER A O 1
ATOM 1139 N N . LEU A 1 141 ? -2.373 -0.196 13.932 1.00 79.12 141 LEU A N 1
ATOM 1140 C CA . LEU A 1 141 ? -2.200 -0.667 15.309 1.00 79.12 141 LEU A CA 1
ATOM 1141 C C . LEU A 1 141 ? -2.012 0.488 16.298 1.00 79.12 141 LEU A C 1
ATOM 1143 O O . LEU A 1 141 ? -2.584 0.465 17.387 1.00 79.12 141 LEU A O 1
ATOM 1147 N N . PHE A 1 142 ? -1.261 1.520 15.912 1.00 82.44 142 PHE A N 1
ATOM 1148 C CA . PHE A 1 142 ? -1.085 2.718 16.727 1.00 82.44 142 PHE A CA 1
ATOM 1149 C C . PHE A 1 142 ? -2.421 3.428 16.981 1.00 82.44 142 PHE A C 1
ATOM 1151 O O . PHE A 1 142 ? -2.755 3.727 18.126 1.00 82.44 142 PHE A O 1
ATOM 1158 N N . LEU A 1 143 ? -3.224 3.636 15.933 1.00 77.69 143 LEU A N 1
ATOM 1159 C CA . LEU A 1 143 ? -4.547 4.255 16.047 1.00 77.69 143 LEU A CA 1
ATOM 1160 C C . LEU A 1 143 ? -5.501 3.430 16.922 1.00 77.69 143 LEU A C 1
ATOM 1162 O O . LEU A 1 143 ? -6.218 4.006 17.740 1.00 77.69 143 LEU A O 1
ATOM 1166 N N . LEU A 1 144 ? -5.482 2.096 16.811 1.00 76.19 144 LEU A N 1
ATOM 1167 C CA . LEU A 1 144 ? -6.218 1.217 17.727 1.00 76.19 144 LEU A CA 1
ATOM 1168 C C . LEU A 1 144 ? -5.799 1.443 19.187 1.00 76.19 144 LEU A C 1
ATOM 1170 O O . LEU A 1 144 ? -6.659 1.573 20.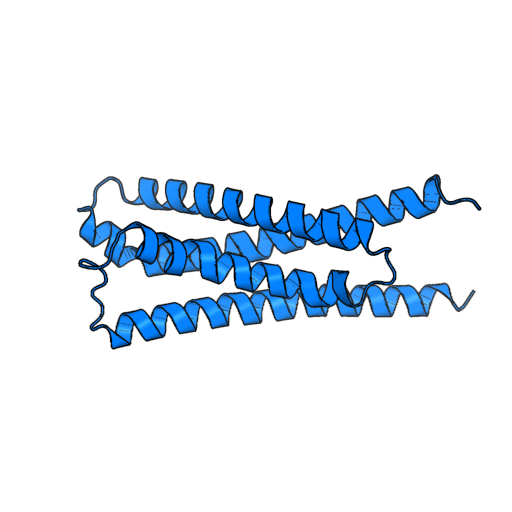058 1.00 76.19 144 LEU A O 1
ATOM 1174 N N . GLY A 1 145 ? -4.492 1.535 19.450 1.00 75.25 145 GLY A N 1
ATOM 1175 C CA . GLY A 1 145 ? -3.955 1.820 20.782 1.00 75.25 145 GLY A CA 1
ATOM 1176 C C . GLY A 1 145 ? -4.427 3.167 21.333 1.00 75.25 145 GLY A C 1
ATOM 1177 O O . GLY A 1 145 ? -4.885 3.242 22.474 1.00 75.25 145 GLY A O 1
ATOM 1178 N N . VAL A 1 146 ? -4.398 4.221 20.512 1.00 77.38 146 VAL A N 1
ATOM 1179 C CA . VAL A 1 146 ? -4.887 5.559 20.889 1.00 77.38 146 VAL A CA 1
ATOM 1180 C C . VAL A 1 146 ? -6.379 5.532 21.226 1.00 77.38 146 VAL A C 1
ATOM 1182 O O . VAL A 1 146 ? -6.786 6.084 22.249 1.00 77.38 146 VAL A O 1
ATOM 1185 N N . ILE A 1 147 ? -7.202 4.863 20.415 1.00 73.75 147 ILE A N 1
ATOM 1186 C CA . ILE A 1 147 ? -8.647 4.761 20.663 1.00 73.75 147 ILE A CA 1
ATOM 1187 C C . ILE A 1 147 ? -8.928 3.968 21.941 1.00 73.75 147 ILE A C 1
ATOM 1189 O O . ILE A 1 147 ? -9.775 4.380 22.733 1.00 73.75 147 ILE A O 1
ATOM 1193 N N . PHE A 1 148 ? -8.212 2.867 22.177 1.00 74.62 148 PHE A N 1
ATOM 1194 C CA . PHE A 1 148 ? -8.344 2.077 23.402 1.00 74.62 148 PHE A CA 1
ATOM 1195 C C . PHE A 1 148 ? -8.018 2.906 24.652 1.00 74.62 148 PHE A C 1
ATOM 1197 O O . PHE A 1 148 ? -8.784 2.906 25.617 1.00 74.62 148 PHE A O 1
ATOM 1204 N N . LEU A 1 149 ? -6.919 3.667 24.623 1.00 75.19 149 LEU A N 1
ATOM 1205 C CA . LEU A 1 149 ? -6.548 4.570 25.713 1.00 75.19 149 LEU A CA 1
ATOM 1206 C C . LEU A 1 149 ? -7.584 5.677 25.913 1.00 75.19 149 LEU A C 1
ATOM 1208 O O . LEU A 1 149 ? -7.922 5.988 27.055 1.00 75.19 149 LEU A O 1
ATOM 1212 N N . TYR A 1 150 ? -8.111 6.251 24.830 1.00 71.88 150 TYR A N 1
ATOM 1213 C CA . TYR A 1 150 ? -9.148 7.275 24.907 1.00 71.88 150 TYR A CA 1
ATOM 1214 C C . TYR A 1 150 ? -10.432 6.733 25.546 1.00 71.88 150 TYR A C 1
ATOM 1216 O O . TYR A 1 150 ? -10.975 7.342 26.465 1.00 71.88 150 TYR A O 1
ATOM 1224 N N . GLN A 1 151 ? -10.894 5.559 25.114 1.00 70.75 151 GLN A N 1
ATOM 1225 C CA . GLN A 1 151 ? -12.113 4.950 25.640 1.00 70.75 151 GLN A CA 1
ATOM 1226 C C . GLN A 1 151 ? -11.980 4.571 27.118 1.00 70.75 151 GLN A C 1
ATOM 1228 O O . GLN A 1 151 ? -12.868 4.889 27.901 1.00 70.75 151 GLN A O 1
ATOM 1233 N N . ASN A 1 152 ? -10.859 3.972 27.525 1.00 69.62 152 ASN A N 1
ATOM 1234 C CA . ASN A 1 152 ? -10.668 3.558 28.917 1.00 69.62 152 ASN A CA 1
ATOM 1235 C C . ASN A 1 152 ? -10.456 4.727 29.888 1.00 69.62 152 ASN A C 1
ATOM 1237 O O . ASN A 1 152 ? -10.826 4.612 31.055 1.00 69.62 152 ASN A O 1
ATOM 1241 N N . ASN A 1 153 ? -9.862 5.837 29.436 1.00 67.12 153 ASN A N 1
ATOM 1242 C CA . ASN A 1 153 ? -9.559 6.972 30.313 1.00 67.12 153 ASN A CA 1
ATOM 1243 C C . ASN A 1 153 ? -10.628 8.071 30.293 1.00 67.12 153 ASN A C 1
ATOM 1245 O O . ASN A 1 153 ? -10.851 8.709 31.318 1.00 67.12 153 ASN A O 1
ATOM 1249 N N . PHE A 1 154 ? -11.297 8.293 29.159 1.00 62.22 154 PHE A N 1
ATOM 1250 C CA . PHE A 1 154 ? -12.213 9.428 28.978 1.00 62.22 154 PHE A CA 1
ATOM 1251 C C . PHE A 1 154 ? -13.665 9.017 28.738 1.00 62.22 154 PHE A C 1
ATOM 1253 O O . PHE A 1 154 ? -14.558 9.852 28.856 1.00 62.22 154 PHE A O 1
ATOM 1260 N N . LYS A 1 155 ? -13.930 7.737 28.461 1.00 52.97 155 LYS A N 1
ATOM 1261 C CA . LYS A 1 155 ? -15.283 7.185 28.346 1.00 52.97 155 LYS A CA 1
ATOM 1262 C C . LYS A 1 155 ? -15.649 6.404 29.615 1.00 52.97 155 LYS A C 1
ATOM 1264 O O . LYS A 1 155 ? -16.038 5.245 29.569 1.00 52.97 155 LYS A O 1
ATOM 1269 N N . LYS A 1 156 ? -15.519 7.054 30.776 1.00 45.75 156 LYS A N 1
ATOM 1270 C CA . LYS A 1 156 ? -16.319 6.697 31.956 1.00 45.75 156 LYS A CA 1
ATOM 1271 C C . LYS A 1 156 ? -17.646 7.435 31.822 1.00 45.75 156 LYS A C 1
ATOM 1273 O O . LYS A 1 156 ? -17.723 8.570 32.271 1.00 45.75 156 LYS A O 1
ATOM 1278 N N . ASN A 1 157 ? -18.600 6.839 31.112 1.00 38.81 157 ASN A N 1
ATOM 1279 C CA . ASN A 1 157 ? -20.043 7.096 31.192 1.00 38.81 157 ASN A CA 1
ATOM 1280 C C . ASN A 1 157 ? -20.764 6.031 30.367 1.00 38.81 157 ASN A C 1
ATOM 1282 O O . ASN A 1 157 ? -20.519 5.985 29.138 1.00 38.81 157 ASN A O 1
#

Foldseek 3Di:
DPVVVVVVVLQVVLLVQLLVQLVVQLVVLLVVLVVVCVVVVVDCVVPDPVVLLCSQQQRSLVRSLVSNLCSNQVPDPDDPVLSVVLVVVLNVQLVVLSVVLLVVLLVVPVPDDPVVSVNCSSVSSVSNSVSSNVRSSVSSVVSVVVVVVCCVPPVPD

Sequence (157 aa):
MQFYLVSNFGTIVRILSGIGLSVFFGIFAFFVVQSIYVLSGGSWGYWPKPVVIIAWFYLPGLFGSLGSFLPIWIYSEYSIMYKAIAIIIVIIFVILVSYFTFNLTLNKYEGLDYWLRYGMIKDMANTIVWMAIISSNIVSLFLLGVIFLYQNNFKKN

pLDDT: mean 72.52, std 10.91, range [28.95, 85.0]